Protein AF-A0A177HNU2-F1 (afdb_monomer_lite)

Radius of gyration: 22.64 Å; chains: 1; bounding box: 82×25×38 Å

Structure (mmCIF, N/CA/C/O backbone):
data_AF-A0A177HNU2-F1
#
_entry.id   AF-A0A177HNU2-F1
#
loop_
_atom_site.group_PDB
_atom_site.id
_atom_site.type_symbol
_atom_site.label_atom_id
_atom_site.label_alt_id
_atom_site.label_comp_id
_atom_site.label_asym_id
_atom_site.label_entity_id
_atom_site.label_seq_id
_atom_site.pdbx_PDB_ins_code
_atom_site.Cartn_x
_atom_site.Cartn_y
_atom_site.Cartn_z
_atom_site.occupancy
_atom_site.B_iso_or_equiv
_atom_site.auth_seq_id
_atom_site.auth_comp_id
_atom_site.auth_asym_id
_atom_site.auth_atom_id
_atom_site.pdbx_PDB_model_num
ATOM 1 N N . MET A 1 1 ? -2.825 -14.136 3.243 1.00 53.25 1 MET A N 1
ATOM 2 C CA . MET A 1 1 ? -3.103 -14.097 1.789 1.00 53.25 1 MET A CA 1
ATOM 3 C C . MET A 1 1 ? -1.801 -13.874 1.037 1.00 53.25 1 MET A C 1
ATOM 5 O O . MET A 1 1 ? -1.213 -12.808 1.146 1.00 53.25 1 MET A O 1
ATOM 9 N N . THR A 1 2 ? -1.326 -14.887 0.319 1.00 71.06 2 THR A N 1
ATOM 10 C CA . THR A 1 2 ? -0.106 -14.842 -0.506 1.00 71.06 2 THR A CA 1
ATOM 11 C C . THR A 1 2 ? -0.455 -14.334 -1.906 1.00 71.06 2 THR A C 1
ATOM 13 O O . THR A 1 2 ? -0.450 -15.082 -2.880 1.00 71.06 2 THR A O 1
ATOM 16 N N . SER A 1 3 ? -0.843 -13.062 -2.012 1.00 88.94 3 SER A N 1
ATOM 17 C CA . SER A 1 3 ? -1.034 -12.426 -3.319 1.00 88.94 3 SER A CA 1
ATOM 18 C C . SER A 1 3 ? 0.288 -11.842 -3.835 1.00 88.94 3 SER A C 1
ATOM 20 O O . SER A 1 3 ? 1.196 -11.529 -3.060 1.00 88.94 3 SER A O 1
ATOM 22 N N . HIS A 1 4 ? 0.400 -11.718 -5.155 1.00 92.81 4 HIS A N 1
ATOM 23 C CA . HIS A 1 4 ? 1.568 -11.160 -5.833 1.00 92.81 4 HIS A CA 1
ATOM 24 C C . HIS A 1 4 ? 1.166 -9.952 -6.680 1.00 92.81 4 HIS A C 1
ATOM 26 O O . HIS A 1 4 ? 0.039 -9.857 -7.172 1.00 92.81 4 HIS A O 1
ATOM 32 N N . CYS A 1 5 ? 2.108 -9.032 -6.882 1.00 91.56 5 CYS A N 1
ATOM 33 C CA . CYS A 1 5 ? 1.925 -7.892 -7.762 1.00 91.56 5 CYS A CA 1
ATOM 34 C C . CYS A 1 5 ? 1.646 -8.369 -9.198 1.00 91.56 5 CYS A C 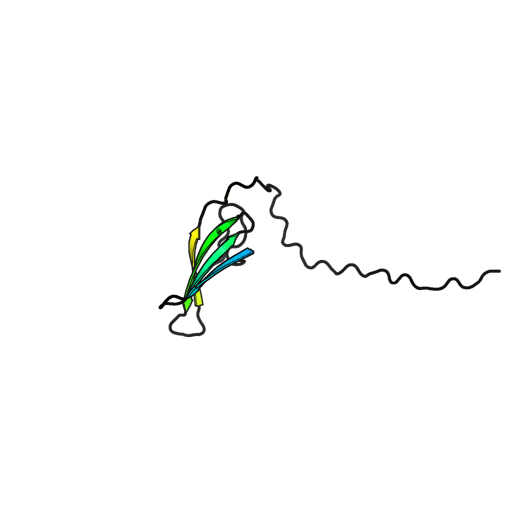1
ATOM 36 O O . CYS A 1 5 ? 2.493 -9.055 -9.773 1.00 91.56 5 CYS A O 1
ATOM 38 N N . PRO A 1 6 ? 0.527 -7.964 -9.827 1.00 90.38 6 PRO A N 1
ATOM 39 C CA . PRO A 1 6 ? 0.175 -8.415 -11.176 1.00 90.38 6 PRO A CA 1
ATOM 40 C C . PRO A 1 6 ? 1.118 -7.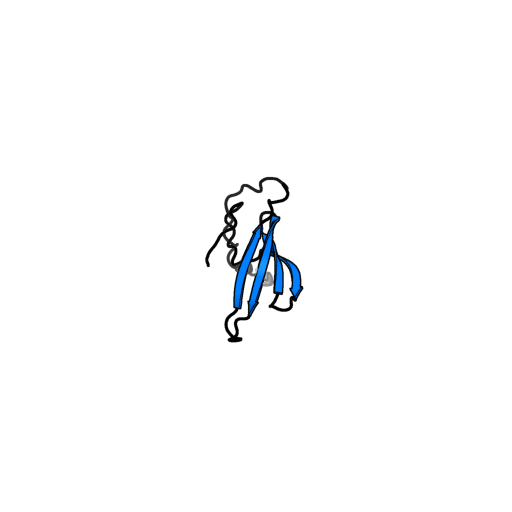880 -12.266 1.00 90.38 6 PRO A C 1
ATOM 42 O O . PRO A 1 6 ? 1.054 -8.333 -13.402 1.00 90.38 6 PRO A O 1
ATOM 45 N N . HIS A 1 7 ? 1.984 -6.912 -11.945 1.00 89.00 7 HIS A N 1
ATOM 46 C CA . HIS A 1 7 ? 2.904 -6.299 -12.907 1.00 89.00 7 HIS A CA 1
ATOM 47 C C . HIS A 1 7 ? 4.289 -6.954 -12.952 1.00 89.00 7 HIS A C 1
ATOM 49 O O . HIS A 1 7 ? 4.932 -6.923 -13.993 1.00 89.00 7 HIS A O 1
ATOM 55 N N . CYS A 1 8 ? 4.777 -7.510 -11.839 1.00 88.44 8 CYS A N 1
ATOM 56 C CA . CYS A 1 8 ? 6.139 -8.060 -11.757 1.00 88.44 8 CYS A CA 1
ATOM 57 C C . CYS A 1 8 ? 6.263 -9.343 -10.926 1.00 88.44 8 CYS A C 1
ATOM 59 O O . CYS A 1 8 ? 7.361 -9.871 -10.790 1.00 88.44 8 CYS A O 1
ATOM 61 N N . GLY A 1 9 ? 5.172 -9.822 -10.325 1.00 91.44 9 GLY A N 1
ATOM 62 C CA . GLY A 1 9 ? 5.173 -11.018 -9.486 1.00 91.44 9 GLY A CA 1
ATOM 63 C C . GLY A 1 9 ? 5.746 -10.830 -8.079 1.00 91.44 9 GLY A C 1
ATOM 64 O O . GLY A 1 9 ? 5.809 -11.802 -7.339 1.00 91.44 9 GLY A O 1
ATOM 65 N N . TRP A 1 10 ? 6.141 -9.619 -7.664 1.00 90.44 10 TRP A N 1
ATOM 66 C CA . TRP A 1 10 ? 6.667 -9.390 -6.310 1.00 90.44 10 TRP A CA 1
ATOM 67 C C . TRP A 1 10 ? 5.620 -9.720 -5.226 1.00 90.44 10 TRP A C 1
ATOM 69 O O . TRP A 1 10 ? 4.467 -9.302 -5.382 1.00 90.44 10 TRP A O 1
ATOM 79 N N . PRO A 1 11 ? 5.971 -10.420 -4.127 1.00 91.94 11 PRO A N 1
ATOM 80 C CA . PRO A 1 11 ? 5.012 -10.784 -3.084 1.00 91.94 11 PRO A CA 1
ATOM 81 C C . PRO A 1 11 ? 4.408 -9.558 -2.396 1.00 91.94 11 PRO A C 1
ATOM 83 O O . PRO A 1 11 ? 5.120 -8.715 -1.855 1.00 91.94 11 PRO A O 1
ATOM 86 N N . ASP A 1 12 ? 3.081 -9.472 -2.337 1.00 90.19 12 ASP A N 1
ATOM 87 C CA . ASP A 1 12 ? 2.402 -8.329 -1.717 1.00 90.19 12 ASP A CA 1
ATOM 88 C C . ASP A 1 12 ? 2.627 -8.249 -0.203 1.00 90.19 12 ASP A C 1
ATOM 90 O O . ASP A 1 12 ? 2.645 -7.159 0.376 1.00 90.19 12 ASP A O 1
ATOM 94 N N . ALA A 1 13 ? 2.844 -9.398 0.439 1.00 89.56 13 ALA A N 1
ATOM 95 C CA . ALA A 1 13 ? 3.180 -9.479 1.857 1.00 89.56 13 ALA A CA 1
ATOM 96 C C . ALA A 1 13 ? 4.512 -8.780 2.195 1.00 89.56 13 ALA A C 1
ATOM 98 O O . ALA A 1 13 ? 4.743 -8.448 3.353 1.00 89.56 13 ALA A O 1
ATOM 99 N N . GLN A 1 14 ? 5.362 -8.518 1.197 1.00 89.06 14 GLN A N 1
ATOM 100 C CA . GLN A 1 14 ? 6.672 -7.893 1.357 1.00 89.06 14 GLN A CA 1
ATOM 101 C C . GLN A 1 14 ? 6.652 -6.493 0.723 1.00 89.06 14 GLN A C 1
ATOM 103 O O . GLN A 1 14 ? 6.958 -6.352 -0.463 1.00 89.06 14 GLN A O 1
ATOM 108 N N . PRO A 1 15 ? 6.244 -5.440 1.457 1.00 89.12 15 PRO A N 1
ATOM 109 C CA . PRO A 1 15 ? 6.301 -4.082 0.926 1.00 89.12 15 PRO A CA 1
ATOM 110 C C . PRO A 1 15 ? 7.753 -3.707 0.614 1.00 89.12 15 PRO A C 1
ATOM 112 O O . PRO A 1 15 ? 8.620 -3.852 1.469 1.00 89.12 15 PRO A O 1
ATOM 115 N N . TYR A 1 16 ? 8.008 -3.225 -0.605 1.00 91.00 16 TYR A N 1
ATOM 116 C CA . TYR A 1 16 ? 9.352 -2.807 -1.011 1.00 91.00 16 TYR A CA 1
ATOM 117 C C . TYR A 1 16 ? 9.716 -1.453 -0.389 1.00 91.00 16 TYR A C 1
ATOM 119 O O . TYR A 1 16 ? 10.770 -1.308 0.217 1.00 91.00 16 TYR A O 1
ATOM 127 N N . GLU A 1 17 ? 8.806 -0.481 -0.466 1.00 94.31 17 GLU A N 1
ATOM 128 C CA . GLU A 1 17 ? 8.965 0.831 0.164 1.00 94.31 17 GLU A CA 1
ATOM 129 C C . GLU A 1 17 ? 7.619 1.299 0.730 1.00 94.31 17 GLU A C 1
ATOM 131 O O . GLU A 1 17 ? 6.583 1.174 0.071 1.00 94.31 17 GLU A O 1
ATOM 136 N N . VAL A 1 18 ? 7.612 1.848 1.946 1.00 96.50 18 VAL A N 1
ATOM 137 C CA . VAL A 1 18 ? 6.430 2.513 2.510 1.00 96.50 18 VAL A CA 1
ATOM 138 C C . VAL A 1 18 ? 6.537 4.007 2.231 1.00 96.50 18 VAL A C 1
ATOM 140 O O . VAL A 1 18 ? 7.436 4.661 2.741 1.00 96.50 18 VAL A O 1
ATOM 143 N N . VAL A 1 19 ? 5.603 4.535 1.443 1.00 96.25 19 VAL A N 1
ATOM 144 C CA . VAL A 1 19 ? 5.596 5.935 0.996 1.00 96.25 19 VAL A CA 1
ATOM 145 C C . VAL A 1 19 ? 4.925 6.833 2.030 1.00 96.25 19 VAL A C 1
ATOM 147 O O . VAL A 1 19 ? 5.412 7.919 2.328 1.00 96.25 19 VAL A O 1
ATOM 150 N N . SER A 1 20 ? 3.800 6.391 2.594 1.00 96.88 20 SER A N 1
ATOM 151 C CA . SER A 1 20 ? 3.113 7.141 3.643 1.00 96.88 20 SER A CA 1
ATOM 152 C C . SER A 1 20 ? 2.262 6.247 4.537 1.00 96.88 20 SER A C 1
ATOM 154 O O . SER A 1 20 ? 1.863 5.136 4.168 1.00 96.88 20 SER A O 1
ATOM 156 N N . ARG A 1 21 ? 1.993 6.743 5.747 1.00 97.44 21 ARG A N 1
ATOM 157 C CA . ARG A 1 21 ? 1.127 6.108 6.741 1.00 97.44 21 ARG A CA 1
ATOM 158 C C . ARG A 1 21 ? 0.176 7.153 7.305 1.00 97.44 21 ARG A C 1
ATOM 160 O O . ARG A 1 21 ? 0.622 8.196 7.771 1.00 97.44 21 ARG A O 1
ATOM 167 N N . HIS A 1 22 ? -1.116 6.859 7.294 1.00 96.81 22 HIS A N 1
ATOM 168 C CA . HIS A 1 22 ? -2.152 7.767 7.776 1.00 96.81 22 HIS A CA 1
ATOM 169 C C . HIS A 1 22 ? -3.101 7.022 8.708 1.00 96.81 22 HIS A C 1
ATOM 171 O O . HIS A 1 22 ? -3.740 6.053 8.299 1.00 96.81 22 HIS A O 1
ATOM 177 N N . ALA A 1 23 ? -3.186 7.459 9.964 1.00 95.38 23 ALA A N 1
ATOM 178 C CA . ALA A 1 23 ? -4.172 6.934 10.899 1.00 95.38 23 ALA A CA 1
ATOM 179 C C . ALA A 1 23 ? -5.590 7.362 10.486 1.00 95.38 23 ALA A C 1
ATOM 181 O O . ALA A 1 23 ? -5.802 8.433 9.921 1.00 95.38 23 ALA A O 1
ATOM 182 N N . THR A 1 24 ? -6.561 6.508 10.773 1.00 90.25 24 THR A N 1
ATOM 183 C CA . THR A 1 24 ? -7.994 6.731 10.565 1.00 90.25 24 THR A CA 1
ATOM 184 C C . THR A 1 24 ? -8.735 6.262 11.815 1.00 90.25 24 THR A C 1
ATOM 186 O O . THR A 1 24 ? -8.199 5.468 12.584 1.00 90.25 24 THR A O 1
ATOM 189 N N . ALA A 1 25 ? -9.991 6.670 12.002 1.00 89.06 25 ALA A N 1
ATOM 190 C CA . ALA A 1 25 ? -10.789 6.246 13.161 1.00 89.06 25 ALA A CA 1
ATOM 191 C C . ALA A 1 25 ? -10.921 4.713 13.312 1.00 89.06 25 ALA A C 1
ATOM 193 O O . ALA A 1 25 ? -11.195 4.214 14.394 1.00 89.06 25 ALA A O 1
ATOM 194 N N . GLN A 1 26 ? -10.726 3.964 12.226 1.00 84.06 26 GLN A N 1
ATOM 195 C CA . GLN A 1 26 ? -10.910 2.514 12.159 1.00 84.06 26 GLN A CA 1
ATOM 196 C C . GLN A 1 26 ? -9.574 1.754 11.991 1.00 84.06 26 GLN A C 1
ATOM 198 O O . GLN A 1 26 ? -9.578 0.586 11.613 1.00 84.06 26 GLN A O 1
ATOM 203 N N . GLY A 1 27 ? -8.417 2.406 12.153 1.00 92.19 27 GLY A N 1
ATOM 204 C CA . GLY A 1 27 ? -7.099 1.788 11.945 1.00 92.19 27 GLY A CA 1
ATOM 205 C C . GLY A 1 27 ? -6.169 2.679 11.129 1.00 92.19 27 GLY A C 1
ATOM 206 O O . GLY A 1 27 ? -6.068 3.872 11.392 1.00 92.19 27 GLY A O 1
ATOM 207 N N . GLN A 1 28 ? -5.506 2.144 10.105 1.00 95.62 28 GLN A N 1
ATOM 208 C CA . GLN A 1 28 ? -4.512 2.887 9.327 1.00 95.62 28 GLN A CA 1
ATOM 209 C C . GLN A 1 28 ? -4.629 2.614 7.826 1.00 95.62 28 GLN A C 1
ATOM 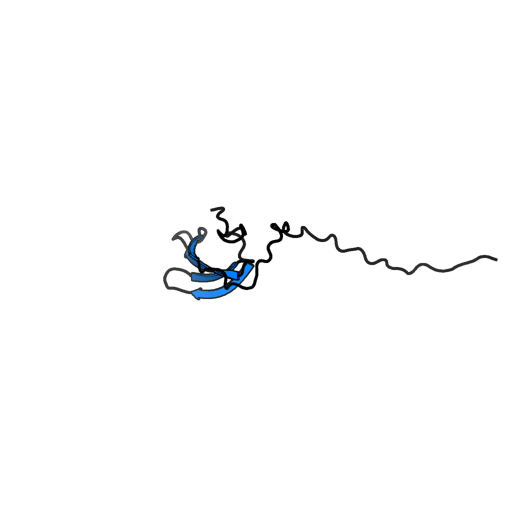211 O O . GLN A 1 28 ? -4.905 1.498 7.397 1.00 95.62 28 GLN A O 1
ATOM 216 N N . THR A 1 29 ? -4.357 3.632 7.019 1.00 96.81 29 THR A N 1
ATOM 217 C CA . THR A 1 29 ? -4.068 3.482 5.594 1.00 96.81 29 THR A CA 1
ATOM 218 C C . THR A 1 29 ? -2.564 3.598 5.382 1.00 96.81 29 THR A C 1
ATOM 220 O O . THR A 1 29 ? -1.940 4.563 5.826 1.00 96.81 29 THR A O 1
ATOM 223 N N . VAL A 1 30 ? -1.978 2.637 4.675 1.00 96.88 30 VAL A N 1
ATOM 224 C CA . VAL A 1 30 ? -0.557 2.608 4.328 1.00 96.88 30 VAL A CA 1
ATOM 225 C C . VAL A 1 30 ? -0.416 2.587 2.814 1.00 96.88 30 VAL A C 1
ATOM 227 O O . VAL A 1 30 ? -0.958 1.710 2.144 1.00 96.88 30 VAL A O 1
ATOM 230 N N . TRP A 1 31 ? 0.339 3.532 2.270 1.00 96.75 31 TRP A N 1
ATOM 231 C CA . TRP A 1 31 ? 0.687 3.554 0.856 1.00 96.75 31 TRP A CA 1
ATOM 232 C C . TRP A 1 31 ? 2.083 2.978 0.673 1.00 96.75 31 TRP A C 1
ATOM 234 O O . TRP A 1 31 ? 3.031 3.406 1.331 1.00 96.75 31 TRP A O 1
ATOM 244 N N . THR A 1 32 ? 2.218 1.996 -0.212 1.00 95.94 32 THR A N 1
ATOM 245 C CA . THR A 1 32 ? 3.483 1.299 -0.460 1.00 95.94 32 THR A CA 1
ATOM 246 C C . THR A 1 32 ? 3.815 1.286 -1.937 1.00 95.94 32 THR A C 1
ATOM 248 O O . THR A 1 32 ? 2.923 1.127 -2.768 1.00 95.94 32 THR A O 1
ATOM 251 N N . ARG A 1 33 ? 5.096 1.369 -2.276 1.00 94.69 33 ARG A N 1
ATOM 252 C CA . ARG A 1 33 ? 5.588 1.144 -3.631 1.00 94.69 33 ARG A CA 1
ATOM 253 C C . ARG A 1 33 ? 6.083 -0.297 -3.746 1.00 94.69 33 ARG A C 1
ATOM 255 O O . ARG A 1 33 ? 6.730 -0.817 -2.841 1.00 94.69 33 ARG A O 1
ATOM 262 N N . CYS A 1 34 ? 5.727 -0.960 -4.841 1.00 93.31 34 CYS A N 1
ATOM 263 C CA . CYS A 1 34 ? 6.275 -2.255 -5.235 1.00 93.31 34 CYS A CA 1
ATOM 264 C C . CYS A 1 34 ? 7.661 -2.070 -5.880 1.00 93.31 34 CYS A C 1
ATOM 266 O O . CYS A 1 34 ? 7.948 -0.992 -6.395 1.00 93.31 34 CYS A O 1
ATOM 268 N N . ALA A 1 35 ? 8.478 -3.125 -5.951 1.00 90.00 35 ALA A N 1
ATOM 269 C CA . ALA A 1 35 ? 9.775 -3.099 -6.637 1.00 90.00 35 ALA A CA 1
ATOM 270 C C . ALA A 1 35 ? 9.681 -2.635 -8.107 1.00 90.00 35 ALA A C 1
ATOM 272 O O . ALA A 1 35 ? 10.596 -2.005 -8.623 1.00 90.00 35 ALA A O 1
ATOM 273 N N . CYS A 1 36 ? 8.552 -2.886 -8.782 1.00 87.94 36 CYS A N 1
ATOM 274 C CA . CYS A 1 36 ? 8.310 -2.401 -10.147 1.00 87.94 36 CYS A CA 1
ATOM 275 C C . CYS A 1 36 ? 7.839 -0.941 -10.229 1.00 87.94 36 CYS A C 1
ATOM 277 O O . CYS A 1 36 ? 7.562 -0.451 -11.316 1.00 87.94 36 CYS A O 1
ATOM 279 N N . GLY A 1 37 ? 7.667 -0.255 -9.099 1.00 91.75 37 GLY A N 1
ATOM 280 C CA . GLY A 1 37 ? 7.173 1.119 -9.040 1.00 91.75 37 GLY A CA 1
ATOM 281 C C . GLY A 1 37 ? 5.650 1.266 -8.954 1.00 91.75 37 GLY A C 1
ATOM 282 O O . GLY A 1 37 ? 5.186 2.387 -8.752 1.00 91.75 37 GLY A O 1
ATOM 283 N N . SER A 1 38 ? 4.868 0.181 -9.055 1.00 92.62 38 SER A N 1
ATOM 284 C CA . SER A 1 38 ? 3.410 0.207 -8.823 1.00 92.62 38 SER A CA 1
ATOM 285 C C . SER A 1 38 ? 3.092 0.662 -7.395 1.00 92.62 38 SER A C 1
ATOM 287 O O . SER A 1 38 ? 3.647 0.130 -6.430 1.00 92.62 38 SER A O 1
ATOM 289 N N . LEU A 1 39 ? 2.200 1.646 -7.261 1.00 95.00 39 LEU A N 1
ATOM 290 C CA . LEU A 1 39 ? 1.721 2.138 -5.969 1.00 95.00 39 LEU A CA 1
ATOM 291 C C . LEU A 1 39 ? 0.566 1.261 -5.469 1.00 95.00 39 LEU A C 1
ATOM 293 O O . LEU A 1 39 ? -0.345 0.944 -6.227 1.00 95.00 39 LEU A O 1
ATOM 297 N N . GLN A 1 40 ? 0.568 0.892 -4.195 1.00 95.69 40 GLN A N 1
ATOM 298 C CA . GLN A 1 40 ? -0.480 0.099 -3.557 1.00 95.69 40 GLN A CA 1
ATOM 299 C C . GLN A 1 40 ? -1.016 0.838 -2.332 1.00 95.69 40 GLN A C 1
ATOM 301 O O . GLN A 1 40 ? -0.236 1.356 -1.534 1.00 95.69 40 GLN A O 1
ATOM 306 N N . MET A 1 41 ? -2.335 0.837 -2.158 1.00 96.19 41 MET A N 1
ATOM 307 C CA . MET A 1 41 ? -3.004 1.319 -0.951 1.00 96.19 41 MET A CA 1
ATOM 308 C C . MET A 1 41 ? -3.429 0.123 -0.107 1.00 96.19 41 MET A C 1
ATOM 310 O O . MET A 1 41 ? -4.158 -0.753 -0.581 1.00 96.19 41 MET A O 1
ATOM 314 N N . ARG A 1 42 ? -2.984 0.100 1.146 1.00 95.44 42 ARG A N 1
ATOM 315 C CA . ARG A 1 42 ? -3.295 -0.932 2.132 1.00 95.44 42 ARG A CA 1
ATOM 316 C C . ARG A 1 42 ? -4.146 -0.323 3.228 1.00 95.44 42 ARG A C 1
ATOM 318 O O . ARG A 1 42 ? -3.797 0.726 3.760 1.00 95.44 42 ARG A O 1
ATOM 325 N N . VAL A 1 43 ? -5.229 -0.994 3.581 1.00 95.44 43 VAL A N 1
ATOM 326 C CA . VAL A 1 43 ? -5.989 -0.696 4.791 1.00 95.44 43 VAL A CA 1
ATOM 327 C C . VAL A 1 43 ? -5.591 -1.726 5.835 1.00 95.44 43 VAL A C 1
ATOM 329 O O . VAL A 1 43 ? -5.593 -2.923 5.560 1.00 95.44 43 VAL A O 1
ATOM 332 N N . VAL A 1 44 ? -5.214 -1.231 7.004 1.00 94.06 44 VAL A N 1
ATOM 333 C CA . VAL A 1 44 ? -4.873 -1.998 8.195 1.00 94.06 44 VAL A CA 1
ATOM 334 C C . VAL A 1 44 ? -5.981 -1.736 9.206 1.00 94.06 44 VAL A C 1
ATOM 336 O O . VAL A 1 44 ? -6.186 -0.596 9.631 1.00 94.06 44 VAL A O 1
ATOM 339 N N . ARG A 1 45 ? -6.736 -2.774 9.550 1.00 91.69 45 ARG A N 1
ATOM 340 C CA . ARG A 1 45 ? -7.789 -2.732 10.563 1.00 91.69 45 ARG A CA 1
ATOM 341 C C . ARG A 1 45 ? -7.337 -3.552 11.759 1.00 91.69 45 ARG A C 1
ATOM 343 O O . ARG A 1 45 ? -6.883 -4.679 11.597 1.00 91.69 45 ARG A O 1
ATOM 350 N N . HIS A 1 46 ? -7.493 -2.994 12.949 1.00 83.25 46 HIS A N 1
ATOM 351 C CA . HIS A 1 46 ? -7.378 -3.777 14.171 1.00 83.25 46 HIS A CA 1
ATOM 352 C C . HIS A 1 46 ? -8.732 -4.424 14.432 1.00 83.25 46 HIS A C 1
ATOM 354 O O . HIS A 1 46 ? -9.762 -3.747 14.369 1.00 83.25 46 HIS A O 1
ATOM 360 N N . SER A 1 47 ? -8.748 -5.731 14.667 1.00 79.56 47 SER A N 1
ATOM 361 C CA . SER A 1 47 ? -9.972 -6.399 15.088 1.00 79.56 47 SER A CA 1
ATOM 362 C C . SER A 1 47 ? -10.306 -6.011 16.539 1.00 79.56 47 SER A C 1
ATOM 364 O O . SER A 1 47 ? -9.465 -5.489 17.273 1.00 79.56 47 SER A O 1
ATOM 366 N N . ALA A 1 48 ? -11.529 -6.306 16.987 1.00 71.19 48 ALA A N 1
ATOM 367 C CA . ALA A 1 48 ? -11.916 -6.125 18.390 1.00 71.19 48 ALA A CA 1
ATOM 368 C C . ALA A 1 48 ? -11.033 -6.932 19.368 1.00 71.19 48 ALA A C 1
ATOM 370 O O . ALA A 1 48 ? -10.947 -6.588 20.545 1.00 71.19 48 ALA A O 1
ATOM 371 N N . ARG A 1 49 ? -10.354 -7.985 18.889 1.00 70.69 49 ARG A N 1
ATOM 372 C CA . ARG A 1 49 ? -9.241 -8.619 19.599 1.00 70.69 49 ARG A CA 1
ATOM 373 C C . ARG A 1 49 ? -7.948 -7.964 19.129 1.00 70.69 49 ARG A C 1
ATOM 375 O O . ARG A 1 49 ? -7.584 -8.096 17.963 1.00 70.69 49 ARG A O 1
ATOM 382 N N . ALA A 1 50 ? -7.259 -7.286 20.044 1.00 65.31 50 ALA A N 1
ATOM 383 C CA . ALA A 1 50 ? -6.054 -6.503 19.755 1.00 65.31 50 ALA A CA 1
ATOM 384 C C . ALA A 1 50 ? -4.937 -7.293 19.039 1.00 65.31 50 ALA A C 1
ATOM 386 O O . ALA A 1 50 ? -4.069 -6.699 18.408 1.00 65.31 50 ALA A O 1
ATOM 387 N N . GLU A 1 51 ? -4.970 -8.623 19.122 1.00 71.19 51 GLU A N 1
ATOM 388 C CA . GLU A 1 51 ? -3.987 -9.531 18.529 1.00 71.19 51 GLU A CA 1
ATOM 389 C C . GLU A 1 51 ? -4.196 -9.783 17.027 1.00 71.19 51 GLU A C 1
ATOM 391 O O . GLU A 1 51 ? -3.257 -10.191 16.346 1.00 71.19 51 GLU A O 1
ATOM 396 N N . ASP A 1 52 ? -5.391 -9.522 16.484 1.00 79.31 52 ASP A N 1
ATOM 397 C CA . ASP A 1 52 ? -5.686 -9.748 15.067 1.00 79.31 52 ASP A CA 1
ATOM 398 C C . ASP A 1 52 ? -5.704 -8.428 14.286 1.00 79.31 52 ASP A C 1
ATOM 400 O O . ASP A 1 52 ? -6.396 -7.464 14.632 1.00 79.31 52 ASP A O 1
ATOM 404 N N . THR A 1 53 ? -4.897 -8.385 13.227 1.00 86.06 53 THR A N 1
ATOM 405 C CA . THR A 1 53 ? -4.787 -7.243 12.320 1.00 86.06 53 THR A CA 1
ATOM 406 C C . THR A 1 53 ? -5.122 -7.693 10.902 1.00 86.06 53 THR A C 1
ATOM 408 O O . THR A 1 53 ? -4.370 -8.447 10.283 1.00 86.06 53 THR A O 1
ATOM 411 N N . ASP A 1 54 ? -6.229 -7.185 10.361 1.00 89.44 54 ASP A N 1
ATOM 412 C CA . ASP A 1 54 ? -6.637 -7.404 8.974 1.00 89.44 54 ASP A CA 1
ATOM 413 C C . ASP A 1 54 ? -5.918 -6.393 8.078 1.00 89.44 54 ASP A C 1
ATOM 415 O O . ASP A 1 54 ? -6.015 -5.177 8.260 1.00 89.44 54 ASP A O 1
ATOM 419 N N . VAL A 1 55 ? -5.167 -6.905 7.105 1.00 91.25 55 VAL A N 1
ATOM 420 C CA . VAL A 1 55 ? -4.475 -6.091 6.104 1.00 91.25 55 VAL A CA 1
ATOM 421 C C . VAL A 1 55 ? -5.025 -6.430 4.730 1.00 91.25 55 VAL A C 1
ATOM 423 O O . VAL A 1 55 ? -4.911 -7.567 4.268 1.00 91.25 55 VAL A O 1
ATOM 426 N N . ARG A 1 56 ? -5.568 -5.426 4.036 1.00 92.31 56 ARG A N 1
ATOM 427 C CA . ARG A 1 56 ? -6.115 -5.581 2.681 1.00 92.31 56 ARG A CA 1
ATOM 428 C C . ARG A 1 56 ? -5.563 -4.542 1.729 1.00 92.31 56 ARG A C 1
ATOM 430 O O . ARG A 1 56 ? -5.545 -3.352 2.031 1.00 92.31 56 ARG A O 1
ATO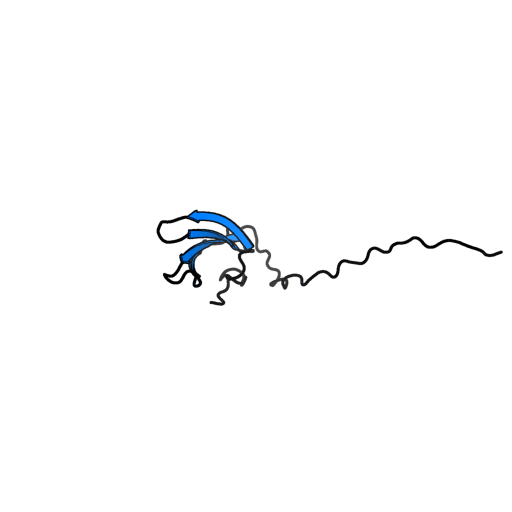M 437 N N . ILE A 1 57 ? -5.155 -4.988 0.544 1.00 94.06 57 ILE A N 1
ATOM 438 C CA . ILE A 1 57 ? -4.821 -4.089 -0.563 1.00 94.06 57 ILE A CA 1
ATOM 439 C C . ILE A 1 57 ? -6.126 -3.698 -1.249 1.00 94.06 57 ILE A C 1
ATOM 441 O O . ILE A 1 57 ? -6.781 -4.552 -1.841 1.00 94.06 57 ILE A O 1
ATOM 445 N N . VAL A 1 58 ? -6.493 -2.420 -1.165 1.00 95.06 58 VAL A N 1
ATOM 446 C CA . VAL A 1 58 ? -7.766 -1.901 -1.699 1.00 95.06 58 VAL A CA 1
ATOM 447 C C . VAL A 1 58 ? -7.606 -1.222 -3.055 1.00 95.06 58 VAL A C 1
ATOM 449 O O . VAL A 1 58 ? -8.539 -1.224 -3.850 1.00 95.06 58 VAL A O 1
ATOM 452 N N . SER A 1 59 ? -6.410 -0.705 -3.349 1.00 94.56 59 SER A N 1
ATOM 453 C CA . SER A 1 59 ? -6.113 -0.044 -4.621 1.00 94.56 59 SER A CA 1
ATOM 454 C C . SER A 1 59 ? -4.701 -0.365 -5.086 1.00 94.56 59 SER A C 1
ATOM 456 O O . SER A 1 59 ? -3.775 -0.485 -4.280 1.00 94.56 59 SER A O 1
ATOM 458 N N . ARG A 1 60 ? -4.530 -0.461 -6.407 1.00 94.38 60 ARG A N 1
ATOM 459 C CA . ARG A 1 60 ? -3.230 -0.596 -7.071 1.00 94.38 60 ARG A CA 1
ATOM 460 C C . ARG A 1 60 ? -3.171 0.350 -8.262 1.00 94.38 60 ARG A C 1
ATOM 462 O O . ARG A 1 60 ? -4.036 0.310 -9.130 1.00 94.38 60 ARG A O 1
ATOM 469 N N . GLY A 1 61 ? -2.150 1.192 -8.297 1.00 92.81 61 GLY A N 1
ATOM 470 C CA . GLY A 1 61 ? -1.821 2.028 -9.439 1.00 92.81 61 GLY A CA 1
ATOM 471 C C . GLY A 1 61 ? -0.943 1.274 -10.431 1.00 92.81 61 GLY A C 1
ATOM 472 O O . GLY A 1 61 ? -0.148 0.409 -10.047 1.00 92.81 61 GLY A O 1
ATOM 473 N N . ARG A 1 62 ? -1.045 1.636 -11.711 1.00 89.25 62 ARG A N 1
ATOM 474 C CA . ARG A 1 62 ? -0.082 1.173 -12.714 1.00 89.25 62 ARG A CA 1
ATOM 475 C C . ARG A 1 62 ? 1.328 1.641 -12.327 1.00 89.25 62 ARG A C 1
ATOM 477 O O . ARG A 1 62 ? 1.466 2.727 -11.760 1.00 89.25 62 ARG A O 1
ATOM 484 N N . PRO A 1 63 ? 2.374 0.854 -12.620 1.00 85.69 63 PRO A N 1
ATOM 485 C CA 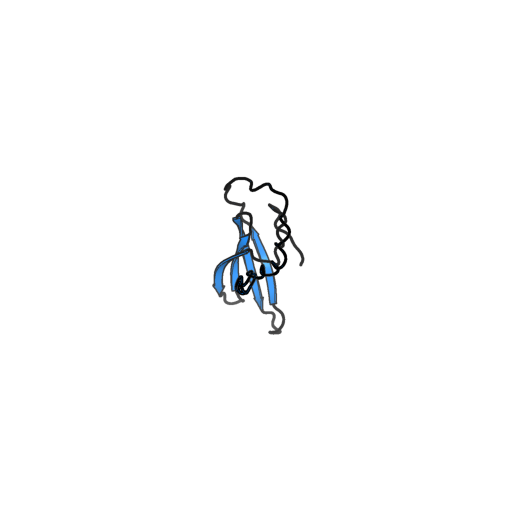. PRO A 1 63 ? 3.737 1.352 -12.557 1.00 85.69 63 PRO A CA 1
ATOM 486 C C . PRO A 1 63 ? 3.846 2.614 -13.415 1.00 85.69 63 PRO A C 1
ATOM 488 O O . PRO A 1 63 ? 3.376 2.617 -14.556 1.00 85.69 63 PRO A O 1
ATOM 491 N N . ALA A 1 64 ? 4.464 3.675 -12.894 1.00 68.31 64 ALA A N 1
ATOM 492 C CA . ALA A 1 64 ? 4.952 4.732 -13.770 1.00 68.31 64 ALA A CA 1
ATOM 493 C C . ALA A 1 64 ? 5.951 4.061 -14.722 1.00 68.31 64 ALA A C 1
ATOM 495 O O . ALA A 1 64 ? 6.853 3.368 -14.254 1.00 68.31 64 ALA A O 1
ATOM 496 N N . MET A 1 65 ? 5.730 4.153 -16.036 1.00 63.03 65 MET A N 1
ATOM 497 C CA . MET A 1 65 ? 6.601 3.530 -17.032 1.00 63.03 65 MET A CA 1
ATOM 498 C C . MET A 1 65 ? 8.011 4.121 -16.923 1.00 63.03 65 MET A C 1
ATOM 500 O O . MET A 1 65 ? 8.342 5.078 -17.611 1.00 63.03 65 MET A O 1
ATOM 504 N N . THR A 1 66 ? 8.859 3.524 -16.095 1.00 52.62 66 THR A N 1
ATOM 505 C CA . THR A 1 66 ? 10.294 3.798 -16.074 1.00 52.62 66 THR A CA 1
ATOM 506 C C . THR A 1 66 ? 11.016 2.545 -16.539 1.00 52.62 66 THR A C 1
ATOM 508 O O . THR A 1 66 ? 11.636 1.870 -15.733 1.00 52.62 66 THR A O 1
ATOM 511 N N . ARG A 1 67 ? 10.911 2.256 -17.849 1.00 49.72 67 ARG A N 1
ATOM 512 C CA . ARG A 1 67 ? 11.566 1.155 -18.593 1.00 49.72 67 ARG A CA 1
ATOM 513 C C . ARG A 1 67 ? 11.332 -0.266 -18.030 1.00 49.72 67 ARG A C 1
ATOM 515 O O . ARG A 1 67 ? 11.250 -0.481 -16.828 1.00 49.72 67 ARG A O 1
ATOM 522 N N . PRO A 1 68 ? 11.257 -1.300 -18.881 1.00 45.91 68 PRO A N 1
ATOM 523 C CA . PRO A 1 68 ? 11.281 -2.656 -18.367 1.00 45.91 68 PRO A CA 1
ATOM 524 C C . PRO A 1 68 ? 12.680 -2.905 -17.794 1.00 45.91 68 PRO A C 1
ATOM 526 O O . PRO A 1 68 ? 13.643 -3.044 -18.543 1.00 45.91 68 PRO A O 1
ATOM 529 N N . ALA A 1 69 ? 12.808 -3.035 -16.475 1.00 52.12 69 ALA A N 1
ATOM 530 C CA . ALA A 1 69 ? 13.807 -3.951 -15.941 1.00 52.12 69 ALA A CA 1
ATOM 531 C C . ALA A 1 69 ? 13.273 -5.379 -16.146 1.00 52.12 69 ALA A C 1
ATOM 533 O O . ALA A 1 69 ? 13.003 -6.098 -15.192 1.00 52.12 69 ALA A O 1
ATOM 534 N N . CYS A 1 70 ? 13.063 -5.785 -17.404 1.00 38.16 70 CYS A N 1
ATOM 535 C CA . CYS A 1 70 ? 12.931 -7.197 -17.735 1.00 38.16 70 CYS A CA 1
ATOM 536 C C . CYS A 1 70 ? 14.335 -7.803 -17.689 1.00 38.16 70 CYS A C 1
ATOM 538 O O . CYS A 1 70 ? 14.977 -8.017 -18.709 1.00 38.16 70 CYS A O 1
ATOM 540 N N . GLY A 1 71 ? 14.807 -8.058 -16.475 1.00 51.56 71 GLY A N 1
ATOM 541 C CA . GLY A 1 71 ? 15.372 -9.362 -16.172 1.00 51.56 71 GLY A CA 1
ATOM 542 C C . GLY A 1 71 ? 14.310 -10.156 -15.398 1.00 51.56 71 GLY A C 1
ATOM 543 O O . GLY A 1 71 ? 13.474 -9.535 -14.736 1.00 51.56 71 GLY A O 1
ATOM 544 N N . PRO A 1 72 ? 14.293 -11.499 -15.473 1.00 52.62 72 PRO A N 1
ATOM 545 C CA . PRO A 1 72 ? 13.447 -12.328 -14.607 1.00 52.62 72 PRO A CA 1
ATOM 546 C C . PRO A 1 72 ? 13.681 -11.982 -13.123 1.00 52.62 72 PRO A C 1
ATOM 548 O O . PRO A 1 72 ? 14.706 -11.365 -12.812 1.00 52.62 72 PRO A O 1
ATOM 551 N N . PRO A 1 73 ? 12.768 -12.356 -12.198 1.00 53.41 73 PRO A N 1
ATOM 552 C CA . PRO A 1 73 ? 12.922 -12.054 -10.780 1.00 53.41 73 PRO A CA 1
ATOM 553 C C . PRO A 1 73 ? 14.277 -12.576 -10.306 1.00 53.41 73 PRO A C 1
ATOM 555 O O . PRO A 1 73 ? 14.484 -13.783 -10.165 1.00 53.41 73 PRO A O 1
ATOM 558 N N . GLN A 1 74 ? 15.214 -11.653 -10.083 1.00 53.09 74 GLN A N 1
ATOM 559 C CA . GLN A 1 74 ? 16.402 -11.927 -9.299 1.00 53.09 74 GLN A CA 1
ATOM 560 C C . GLN A 1 74 ? 15.818 -12.394 -7.968 1.00 53.09 74 GLN A C 1
ATOM 562 O O . GLN A 1 74 ? 15.108 -11.639 -7.297 1.00 53.09 74 GLN A O 1
ATOM 567 N N . LYS A 1 75 ? 16.019 -13.670 -7.643 1.00 47.66 75 LYS A N 1
ATOM 568 C CA . LYS A 1 75 ? 15.752 -14.225 -6.315 1.00 47.66 75 LYS A CA 1
ATOM 569 C C . LYS A 1 75 ? 16.214 -13.177 -5.290 1.00 47.66 75 LYS A C 1
ATOM 571 O O . LYS A 1 75 ? 17.248 -12.557 -5.565 1.00 47.66 75 LYS A O 1
ATOM 576 N N . PRO A 1 76 ? 15.505 -12.941 -4.163 1.00 44.75 76 PRO A N 1
ATOM 577 C CA . PRO A 1 76 ? 16.059 -12.080 -3.125 1.00 44.75 76 PRO A CA 1
ATOM 578 C C . PRO A 1 76 ? 17.472 -12.588 -2.895 1.00 44.75 76 PRO A C 1
ATOM 580 O O . PRO A 1 76 ? 17.647 -13.794 -2.701 1.00 44.75 76 PRO A O 1
ATOM 583 N N . CYS A 1 77 ? 18.454 -11.711 -3.112 1.00 41.25 77 CYS A N 1
ATOM 584 C CA . CYS A 1 77 ? 19.852 -12.067 -2.986 1.00 41.25 77 CYS A CA 1
ATOM 585 C C . CYS A 1 77 ? 19.973 -12.568 -1.552 1.00 41.25 77 CYS A C 1
ATOM 587 O O . CYS A 1 77 ? 19.877 -11.779 -0.609 1.00 41.25 77 CYS A O 1
ATOM 589 N N . GLY A 1 78 ? 19.982 -13.896 -1.397 1.00 39.19 78 GLY A N 1
ATOM 590 C CA . GLY A 1 78 ? 20.129 -14.531 -0.107 1.00 39.19 78 GLY A CA 1
ATOM 591 C C . GLY A 1 78 ? 21.370 -13.932 0.513 1.00 39.19 78 GLY A C 1
ATOM 592 O O . GLY A 1 78 ? 22.310 -13.642 -0.229 1.00 39.19 78 GLY A O 1
ATOM 593 N N . LEU A 1 79 ? 21.302 -13.690 1.827 1.00 50.72 79 LEU A N 1
ATOM 594 C CA . LEU A 1 79 ? 22.444 -13.483 2.715 1.00 50.72 79 LEU A CA 1
ATOM 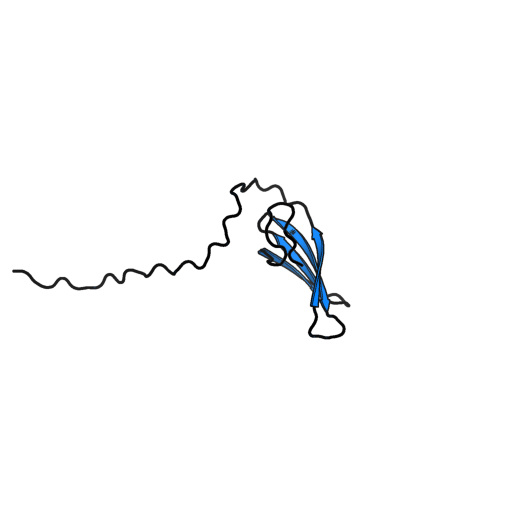595 C C . LEU A 1 79 ? 23.761 -13.559 1.939 1.00 50.72 79 LEU A C 1
ATOM 597 O O . LEU A 1 79 ? 24.223 -14.660 1.640 1.00 50.72 79 LEU A O 1
ATOM 601 N N . GLN A 1 80 ? 24.345 -12.418 1.571 1.00 50.31 80 GLN A N 1
ATOM 602 C CA . GLN A 1 80 ? 25.752 -12.451 1.199 1.00 50.31 80 GLN A CA 1
ATOM 603 C C . GLN A 1 80 ? 26.475 -13.012 2.430 1.00 50.31 80 GLN A C 1
ATOM 605 O O . GLN A 1 80 ? 26.372 -12.399 3.499 1.00 50.31 80 GLN A O 1
ATOM 610 N N . PRO A 1 81 ? 27.168 -14.166 2.353 1.00 45.56 81 PRO A N 1
ATOM 611 C CA . PRO A 1 81 ? 28.189 -14.431 3.337 1.00 45.56 81 PRO A CA 1
ATOM 612 C C . PRO A 1 81 ? 29.197 -13.311 3.134 1.00 45.56 81 PRO A C 1
ATOM 614 O O . PRO A 1 81 ? 29.752 -13.141 2.049 1.00 45.56 81 PRO A O 1
ATOM 617 N N . GLN A 1 82 ? 29.306 -12.479 4.159 1.00 54.22 82 GLN A N 1
ATOM 618 C CA . GLN A 1 82 ? 30.228 -11.359 4.243 1.00 54.22 82 GLN A CA 1
ATOM 619 C C . GLN A 1 82 ? 31.580 -11.902 3.794 1.00 54.22 82 GLN A C 1
ATOM 621 O O . GLN A 1 82 ? 32.121 -12.802 4.440 1.00 54.22 82 GLN A O 1
ATOM 626 N N . ALA A 1 83 ? 32.045 -11.454 2.626 1.00 45.69 83 ALA A N 1
ATOM 627 C CA . ALA A 1 83 ? 33.333 -11.851 2.101 1.00 45.69 83 ALA A CA 1
ATOM 628 C C . ALA A 1 83 ? 34.353 -11.522 3.189 1.00 45.69 83 ALA A C 1
ATOM 630 O O . ALA A 1 83 ? 34.550 -10.353 3.523 1.00 45.69 83 ALA A O 1
ATOM 631 N N . GLY A 1 84 ? 34.911 -12.568 3.801 1.00 46.38 84 GLY A N 1
ATOM 632 C CA . GLY A 1 84 ? 35.964 -12.430 4.786 1.00 46.38 84 GLY A CA 1
ATOM 633 C C . GLY A 1 84 ? 37.060 -11.587 4.161 1.00 46.38 84 GLY A C 1
ATOM 634 O O . GLY A 1 84 ? 37.607 -11.947 3.118 1.00 46.38 84 GLY A O 1
ATOM 635 N N . ALA A 1 85 ? 37.328 -10.435 4.767 1.00 52.38 85 ALA A N 1
ATOM 636 C CA . ALA A 1 85 ? 38.493 -9.647 4.432 1.00 52.38 85 ALA A CA 1
ATOM 637 C C . ALA A 1 85 ? 39.723 -10.563 4.538 1.00 52.38 85 ALA A C 1
ATOM 639 O O . ALA A 1 85 ? 39.894 -11.203 5.579 1.00 52.38 85 ALA A O 1
ATOM 640 N N . PRO A 1 86 ? 40.597 -10.652 3.522 1.00 49.56 86 PRO A N 1
ATOM 641 C CA . PRO A 1 86 ? 41.910 -11.210 3.761 1.00 49.56 86 PRO A CA 1
ATOM 642 C C . PRO A 1 86 ? 42.649 -10.213 4.656 1.00 49.56 86 PRO A C 1
ATOM 644 O O . PRO A 1 86 ? 43.104 -9.164 4.200 1.00 49.56 86 PRO A O 1
ATOM 647 N N . THR A 1 87 ? 42.755 -10.519 5.949 1.00 53.97 87 THR A N 1
ATOM 648 C CA . THR A 1 87 ? 43.759 -9.912 6.825 1.00 53.97 87 THR A CA 1
ATOM 649 C C . THR A 1 87 ? 45.126 -10.380 6.341 1.00 53.97 87 THR A C 1
ATOM 651 O O . THR A 1 87 ? 45.686 -11.359 6.826 1.00 53.97 87 THR A O 1
ATOM 654 N N . GLY A 1 88 ? 45.637 -9.710 5.310 1.00 51.94 88 GLY A N 1
ATOM 655 C CA . GLY A 1 88 ? 47.004 -9.851 4.840 1.00 51.94 88 GLY A CA 1
ATOM 656 C C . GLY A 1 88 ? 47.956 -9.178 5.818 1.00 51.94 88 GLY A C 1
ATOM 657 O O . GLY A 1 88 ? 48.410 -8.067 5.575 1.00 51.94 88 GLY A O 1
ATOM 658 N N . THR A 1 89 ? 48.264 -9.858 6.917 1.00 60.62 89 THR A N 1
ATOM 659 C CA . THR A 1 89 ? 49.427 -9.560 7.756 1.00 60.62 89 THR A CA 1
ATOM 660 C C . THR A 1 89 ? 50.030 -10.871 8.235 1.00 60.62 89 THR A C 1
ATOM 662 O O . THR A 1 89 ? 49.718 -11.323 9.329 1.00 60.62 89 THR A O 1
ATOM 665 N N . GLU A 1 90 ? 50.922 -11.473 7.447 1.00 54.06 90 GLU A N 1
ATOM 666 C CA . GLU A 1 90 ? 51.882 -12.433 8.000 1.00 54.06 90 GLU A CA 1
ATOM 667 C C . GLU A 1 90 ? 53.241 -12.347 7.285 1.00 54.06 90 GLU A C 1
ATOM 669 O O . GLU A 1 90 ? 53.445 -12.816 6.171 1.00 54.06 90 GLU A O 1
ATOM 674 N N . LYS A 1 91 ? 54.134 -11.615 7.958 1.00 57.72 91 LYS A N 1
ATOM 675 C CA . LYS A 1 91 ? 55.585 -11.789 8.118 1.00 57.72 91 LYS A CA 1
ATOM 676 C C . LYS A 1 91 ? 56.378 -12.474 6.991 1.00 57.72 91 LYS A C 1
ATOM 678 O O . LYS A 1 91 ? 56.433 -13.694 6.889 1.00 57.72 91 LYS A O 1
ATOM 683 N N . ARG A 1 92 ? 57.201 -11.675 6.297 1.00 58.97 92 ARG A N 1
ATOM 684 C CA . ARG A 1 92 ? 58.485 -12.152 5.756 1.00 58.97 92 ARG A CA 1
ATOM 685 C C . ARG A 1 92 ? 59.454 -12.401 6.917 1.00 58.97 92 ARG A C 1
ATOM 687 O O . ARG A 1 92 ? 59.885 -11.448 7.559 1.00 58.97 92 ARG A O 1
ATOM 694 N N . TYR A 1 93 ? 59.811 -13.661 7.143 1.00 51.25 93 TYR A N 1
ATOM 695 C CA . TYR A 1 93 ? 61.018 -14.070 7.862 1.00 51.25 93 TYR A CA 1
ATOM 696 C C . TYR A 1 93 ? 61.752 -15.132 7.028 1.00 51.25 93 TYR A C 1
ATOM 698 O O . TYR A 1 93 ? 61.178 -16.173 6.736 1.00 51.25 93 TYR A O 1
ATOM 706 N N . GLY A 1 94 ? 63.011 -14.838 6.683 1.00 48.75 94 GLY A N 1
ATOM 707 C CA . GLY A 1 94 ? 64.134 -15.788 6.667 1.00 48.75 94 GLY A CA 1
ATOM 708 C C . GLY A 1 94 ? 64.307 -16.780 5.507 1.00 48.75 94 GLY A C 1
ATOM 709 O O . GLY A 1 94 ? 63.738 -17.863 5.535 1.00 48.75 94 GLY A O 1
ATOM 710 N N . HIS A 1 95 ? 65.218 -16.450 4.589 1.00 48.69 95 HIS A N 1
ATOM 711 C CA . HIS A 1 95 ? 66.277 -17.307 4.012 1.00 48.69 95 HIS A CA 1
ATOM 712 C C . HIS A 1 95 ? 67.184 -16.313 3.255 1.00 48.69 95 HIS A C 1
ATOM 714 O O . HIS A 1 95 ? 66.651 -15.475 2.533 1.00 48.69 95 HIS A O 1
ATOM 720 N N . GLU A 1 96 ? 68.488 -16.178 3.479 1.00 53.59 96 GLU A N 1
ATOM 721 C CA . GLU A 1 96 ? 69.580 -17.131 3.703 1.00 53.59 96 GLU A CA 1
ATOM 722 C C . GLU A 1 96 ? 70.812 -16.393 4.266 1.00 53.59 96 GLU A C 1
ATOM 724 O O . GLU A 1 96 ? 70.927 -15.169 4.014 1.00 53.59 96 GLU A O 1
#

Foldseek 3Di:
DQDADPPARHTPVDFPAWPDWDADPFGIWTWGADPLQKIWIWDWGQDPPNPDIDIDTPDIHDHPCPDDPPDRPPDPPPDDPPPPDPPPDDDDDDDD

pLDDT: mean 76.32, std 19.81, range [38.16, 97.44]

Secondary structure (DSSP, 8-state):
---B-TTT--BTTS-SEEEEEEEETTEEEEEEE-TTS-EEEEEEEE-SSTT-EEEEEEEEPPPP------S-------------------------

Sequence (96 aa):
MTSHCPHCGWPDAQPYEVVSRHATAQGQTVWTRCACGSLQMRVVRHSARAEDTDVRIVSRGRPAMTRPACGPPQKPCGLQPQAGAPTGTEKRYGHE

Organism: NCBI:txid1716141